Protein AF-A0ABD4DX46-F1 (afdb_monomer_lite)

Structure (mmCIF, N/CA/C/O backbone):
data_AF-A0ABD4DX46-F1
#
_entry.id   AF-A0ABD4DX46-F1
#
loop_
_atom_site.group_PDB
_atom_site.id
_atom_site.type_symbol
_atom_site.label_atom_id
_atom_site.label_alt_id
_atom_site.label_comp_id
_atom_site.label_asym_id
_atom_site.label_entity_id
_atom_site.label_seq_id
_atom_site.pdbx_PDB_ins_code
_atom_site.Cartn_x
_atom_site.Cartn_y
_atom_site.Cartn_z
_atom_site.occupancy
_atom_site.B_iso_or_equiv
_atom_site.auth_seq_id
_atom_site.auth_comp_id
_atom_site.auth_asym_id
_atom_site.auth_atom_id
_atom_site.pdbx_PDB_model_num
ATOM 1 N N . MET A 1 1 ? -27.866 21.304 -0.343 1.00 37.72 1 MET A N 1
ATOM 2 C CA . MET A 1 1 ? -26.755 20.346 -0.536 1.00 37.72 1 MET A CA 1
ATOM 3 C C . MET A 1 1 ? -27.371 18.956 -0.553 1.00 37.72 1 MET A C 1
ATOM 5 O O . MET A 1 1 ? -27.827 18.520 0.493 1.00 37.72 1 MET A O 1
ATOM 9 N N . SER A 1 2 ? -27.529 18.339 -1.729 1.00 47.81 2 SER A N 1
ATOM 10 C CA . SER A 1 2 ? -28.187 17.028 -1.842 1.00 47.81 2 SER A CA 1
ATOM 11 C C . SER A 1 2 ? -27.198 15.935 -1.448 1.00 47.81 2 SER A C 1
ATOM 13 O O . SER A 1 2 ? -26.093 15.897 -1.986 1.00 47.81 2 SER A O 1
ATOM 15 N N . VAL A 1 3 ? -27.561 15.084 -0.488 1.00 53.75 3 VAL A N 1
ATOM 16 C CA . VAL A 1 3 ? -26.813 13.854 -0.216 1.00 53.75 3 VAL A CA 1
ATOM 17 C C . VAL A 1 3 ? -27.139 12.923 -1.376 1.00 53.75 3 VAL A C 1
ATOM 19 O O . VAL A 1 3 ? -28.288 12.510 -1.503 1.00 53.75 3 VAL A O 1
ATOM 22 N N . ALA A 1 4 ? -26.168 12.663 -2.254 1.00 61.12 4 ALA A N 1
ATOM 23 C CA . ALA A 1 4 ? -26.339 11.676 -3.313 1.00 61.12 4 ALA A CA 1
ATOM 24 C C . ALA A 1 4 ? -26.803 10.354 -2.689 1.00 61.12 4 ALA A C 1
ATOM 26 O O . ALA A 1 4 ? -26.322 9.958 -1.618 1.00 61.12 4 ALA A O 1
ATOM 27 N N . SER A 1 5 ? -27.759 9.690 -3.331 1.00 76.19 5 SER A N 1
ATOM 28 C CA . SER A 1 5 ? -28.214 8.379 -2.879 1.00 76.19 5 SER A CA 1
ATOM 29 C C . SER A 1 5 ? -27.019 7.424 -2.855 1.00 76.19 5 SER A C 1
ATOM 31 O O . SER A 1 5 ? -26.099 7.544 -3.663 1.00 76.19 5 SER A O 1
ATOM 33 N N . SER A 1 6 ? -27.009 6.459 -1.931 1.00 80.12 6 SER A N 1
ATOM 34 C CA . SER A 1 6 ? -25.886 5.507 -1.825 1.00 80.12 6 SER A CA 1
AT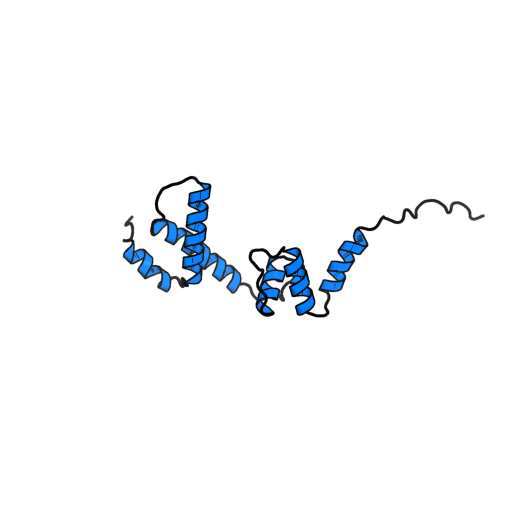OM 35 C C . SER A 1 6 ? -25.587 4.811 -3.161 1.00 80.12 6 SER A C 1
ATOM 37 O O . SER A 1 6 ? -24.425 4.564 -3.471 1.00 80.12 6 SER A O 1
ATOM 39 N N . ASP A 1 7 ? -26.624 4.580 -3.967 1.00 80.19 7 ASP A N 1
ATOM 40 C CA . ASP A 1 7 ? -26.534 4.013 -5.312 1.00 80.19 7 ASP A CA 1
ATOM 41 C C . ASP A 1 7 ? -25.797 4.935 -6.303 1.00 80.19 7 ASP A C 1
ATOM 43 O O . ASP A 1 7 ? -24.870 4.504 -6.984 1.00 80.19 7 ASP A O 1
ATOM 47 N N . GLU A 1 8 ? -26.105 6.238 -6.294 1.00 83.75 8 GLU A N 1
ATOM 48 C CA . GLU A 1 8 ? -25.430 7.249 -7.122 1.00 83.75 8 GLU A CA 1
ATOM 49 C C . GLU A 1 8 ? -23.943 7.373 -6.761 1.00 83.75 8 GLU A C 1
ATOM 51 O O . GLU A 1 8 ? -23.090 7.505 -7.641 1.00 83.75 8 GLU A O 1
ATOM 56 N N . CYS A 1 9 ? -23.611 7.274 -5.468 1.00 84.06 9 CYS A N 1
ATOM 57 C CA . CYS A 1 9 ? -22.222 7.237 -5.017 1.00 84.06 9 CYS A CA 1
ATOM 58 C C . CYS A 1 9 ? -21.480 6.032 -5.600 1.00 84.06 9 CYS A C 1
ATOM 60 O O . CYS A 1 9 ? -20.426 6.214 -6.208 1.00 84.06 9 CYS A O 1
ATOM 62 N N . VAL A 1 10 ? -22.028 4.821 -5.468 1.00 86.06 10 VAL A N 1
ATOM 63 C CA . VAL A 1 10 ? -21.383 3.601 -5.984 1.00 86.06 10 VAL A CA 1
ATOM 64 C C . VAL A 1 10 ? -21.263 3.641 -7.510 1.00 86.06 10 VAL A C 1
ATOM 66 O O . VAL A 1 10 ? -20.204 3.314 -8.046 1.00 86.06 10 VAL A O 1
ATOM 69 N N . ALA A 1 11 ? -22.296 4.117 -8.212 1.00 88.38 11 ALA A N 1
ATOM 70 C CA . ALA A 1 11 ? -22.283 4.284 -9.664 1.00 88.38 11 ALA A CA 1
ATOM 71 C C . ALA A 1 11 ? -21.200 5.271 -10.142 1.00 88.38 11 ALA A C 1
ATOM 73 O O . ALA A 1 11 ? -20.663 5.124 -11.240 1.00 88.38 11 ALA A O 1
ATOM 74 N N . SER A 1 12 ? -20.832 6.253 -9.312 1.00 88.44 12 SER A N 1
ATOM 75 C CA . SER A 1 12 ? -19.785 7.228 -9.637 1.00 88.44 12 SER A CA 1
ATOM 76 C C . SER A 1 12 ? -18.356 6.686 -9.504 1.00 88.44 12 SER A C 1
ATOM 78 O O . SER A 1 12 ? -17.431 7.252 -10.087 1.00 88.44 12 SER A O 1
ATOM 80 N N . TRP A 1 13 ? -18.132 5.596 -8.763 1.00 90.12 13 TRP A N 1
ATOM 81 C CA . TRP A 1 13 ? -16.780 5.113 -8.460 1.00 90.12 13 TRP A CA 1
ATOM 82 C C . TRP A 1 13 ? -15.978 4.692 -9.700 1.00 90.12 13 TRP A C 1
ATOM 84 O O . TRP A 1 13 ? -14.841 5.152 -9.839 1.00 90.12 13 TRP A O 1
ATOM 94 N N . PRO A 1 14 ? -16.527 3.908 -10.650 1.00 87.44 14 PRO A N 1
ATOM 95 C CA . PRO A 1 14 ? -15.801 3.563 -11.871 1.00 87.44 14 PRO A CA 1
ATOM 96 C C . PRO A 1 14 ? -15.472 4.790 -12.731 1.00 87.44 14 PRO A C 1
ATOM 98 O O . PRO A 1 14 ? -14.383 4.867 -13.292 1.00 87.44 14 PRO A O 1
ATOM 101 N N . LEU A 1 15 ? -16.370 5.786 -12.780 1.00 87.69 15 LEU A N 1
ATOM 102 C CA . LEU A 1 15 ? -16.156 7.042 -13.517 1.00 87.69 15 LEU A CA 1
ATOM 103 C C . LEU A 1 15 ? -14.977 7.849 -12.956 1.00 87.69 15 LEU A C 1
ATOM 105 O O . LEU A 1 15 ? -14.328 8.597 -13.681 1.00 87.69 15 LEU A O 1
ATOM 109 N N . ARG A 1 16 ? -14.674 7.668 -11.666 1.00 85.25 16 ARG A N 1
ATOM 110 C CA . ARG A 1 16 ? -13.533 8.274 -10.965 1.00 85.25 16 ARG A CA 1
ATOM 111 C C . ARG A 1 16 ? -12.253 7.437 -11.077 1.00 85.25 16 ARG A C 1
ATOM 113 O O . ARG A 1 16 ? -11.255 7.767 -10.445 1.00 85.25 16 ARG A O 1
ATOM 120 N N . GLY A 1 17 ? -12.278 6.350 -11.850 1.00 84.94 17 GLY A N 1
ATOM 121 C CA . GLY A 1 17 ? -11.146 5.444 -12.022 1.00 84.94 17 GLY A CA 1
ATOM 122 C C . GLY A 1 17 ? -10.904 4.517 -10.831 1.00 84.94 17 GLY A C 1
ATOM 123 O O . GLY A 1 17 ? -9.795 3.995 -10.698 1.00 84.94 17 GLY A O 1
ATOM 124 N N . ALA A 1 18 ? -11.904 4.313 -9.962 1.00 88.00 18 ALA A N 1
ATOM 125 C CA . ALA A 1 18 ? -11.805 3.359 -8.863 1.00 88.00 18 ALA A CA 1
ATOM 126 C C . ALA A 1 18 ? -11.607 1.940 -9.402 1.00 88.00 18 ALA A C 1
ATOM 128 O O . ALA A 1 18 ? -12.370 1.459 -10.241 1.00 88.00 18 ALA A O 1
ATOM 129 N N . THR A 1 19 ? -10.599 1.253 -8.883 1.00 88.06 19 THR A N 1
ATOM 130 C CA . THR A 1 19 ? -10.380 -0.169 -9.140 1.00 88.06 19 THR A CA 1
ATOM 131 C C . THR A 1 19 ? -10.909 -1.004 -7.982 1.00 88.06 19 THR A C 1
ATOM 133 O O . THR A 1 19 ? -11.138 -0.515 -6.873 1.00 88.06 19 THR A O 1
ATOM 136 N N . ARG A 1 20 ? -11.063 -2.309 -8.219 1.00 85.38 20 ARG A N 1
ATOM 137 C CA . ARG A 1 20 ? -11.424 -3.265 -7.167 1.00 85.38 20 ARG A CA 1
ATOM 138 C C . ARG A 1 20 ? -10.447 -3.219 -5.985 1.00 85.38 20 ARG A C 1
ATOM 140 O O . ARG A 1 20 ? -10.879 -3.341 -4.842 1.00 85.38 20 ARG A O 1
ATOM 147 N N . GLU A 1 21 ? -9.155 -3.042 -6.251 1.00 77.75 21 GLU A N 1
ATOM 148 C CA . GLU A 1 21 ? -8.123 -2.966 -5.211 1.00 77.75 21 GLU A CA 1
ATOM 149 C C . GLU A 1 21 ? -8.254 -1.704 -4.353 1.00 77.75 21 GLU A C 1
ATOM 151 O O . GLU A 1 21 ? -8.122 -1.785 -3.130 1.00 77.75 21 GLU A O 1
ATOM 156 N N . ASP A 1 22 ? -8.609 -0.562 -4.951 1.00 82.06 22 ASP A N 1
ATOM 157 C CA . ASP A 1 22 ? -8.865 0.669 -4.192 1.00 82.06 22 ASP A CA 1
ATOM 158 C C . ASP A 1 22 ? -10.059 0.500 -3.248 1.00 82.06 22 ASP A C 1
ATOM 160 O O . ASP A 1 22 ? -10.011 0.935 -2.098 1.00 82.06 22 ASP A O 1
ATOM 164 N N . VAL A 1 23 ? -11.121 -0.174 -3.705 1.00 88.62 23 VAL A N 1
ATOM 165 C CA . VAL A 1 23 ? -12.314 -0.435 -2.884 1.00 88.62 23 VAL A CA 1
ATOM 166 C C . VAL A 1 23 ? -11.980 -1.359 -1.712 1.00 88.62 23 VAL A C 1
ATOM 168 O O . VAL A 1 23 ? -12.384 -1.085 -0.582 1.00 88.62 23 VAL A O 1
ATOM 171 N N . LEU A 1 24 ? -11.206 -2.426 -1.939 1.00 84.31 24 LEU A N 1
ATOM 172 C CA . LEU A 1 24 ? -10.759 -3.319 -0.862 1.00 84.31 24 LEU A CA 1
ATOM 173 C C . LEU A 1 24 ? -9.875 -2.590 0.154 1.00 84.31 24 LEU A C 1
ATOM 175 O O . LEU A 1 24 ? -10.077 -2.733 1.363 1.00 84.31 24 LEU A O 1
ATOM 179 N N . THR A 1 25 ? -8.949 -1.765 -0.334 1.00 79.19 25 THR A N 1
ATOM 180 C CA . THR A 1 25 ? -8.085 -0.922 0.499 1.00 79.19 25 THR A CA 1
ATOM 181 C C . THR A 1 25 ? -8.925 0.035 1.341 1.00 79.19 25 THR A C 1
ATOM 183 O O . THR A 1 25 ? -8.757 0.102 2.559 1.00 79.19 25 THR A O 1
ATOM 186 N N . ALA A 1 26 ? -9.907 0.700 0.730 1.00 86.38 26 ALA A N 1
ATOM 187 C CA . ALA A 1 26 ? -10.794 1.623 1.423 1.00 86.38 26 ALA A CA 1
ATOM 188 C C . ALA A 1 26 ? -11.631 0.934 2.514 1.00 86.38 26 ALA A C 1
ATOM 190 O O . ALA A 1 26 ? -11.768 1.473 3.614 1.00 86.38 26 ALA A O 1
ATOM 191 N N . VAL A 1 27 ? -12.139 -0.278 2.263 1.00 85.31 27 VAL A N 1
ATOM 192 C CA . VAL A 1 27 ? -12.873 -1.068 3.267 1.00 85.31 27 VAL A CA 1
ATOM 193 C C . VAL A 1 27 ? -11.972 -1.461 4.439 1.00 85.31 27 VAL A C 1
ATOM 195 O O . VAL A 1 27 ? -12.383 -1.331 5.596 1.00 85.31 27 VAL A O 1
ATOM 198 N N . ALA A 1 28 ? -10.743 -1.908 4.172 1.00 84.12 28 ALA A N 1
ATOM 199 C CA . ALA A 1 28 ? -9.783 -2.255 5.219 1.00 84.12 28 ALA A CA 1
ATOM 200 C C . ALA A 1 28 ? -9.432 -1.034 6.088 1.00 84.12 28 ALA A C 1
ATOM 202 O O . ALA A 1 28 ? -9.511 -1.099 7.318 1.00 84.12 28 ALA A O 1
ATOM 203 N N . THR A 1 29 ? -9.141 0.110 5.462 1.00 81.00 29 THR A N 1
ATOM 204 C CA . THR A 1 29 ? -8.874 1.373 6.163 1.00 81.00 29 THR A CA 1
ATOM 205 C C . THR A 1 29 ? -10.084 1.848 6.970 1.00 81.00 29 THR A C 1
ATOM 207 O O . THR A 1 29 ? -9.928 2.285 8.110 1.00 81.00 29 THR A O 1
ATOM 210 N N . ALA A 1 30 ? -11.301 1.732 6.432 1.00 86.69 30 ALA A N 1
ATOM 211 C CA . ALA A 1 30 ? -12.525 2.100 7.139 1.00 86.69 30 ALA A CA 1
ATOM 212 C C . ALA A 1 30 ? -12.722 1.269 8.418 1.00 86.69 30 ALA A C 1
ATOM 214 O O . ALA A 1 30 ? -13.034 1.826 9.473 1.00 86.69 30 ALA A O 1
ATOM 215 N N . ARG A 1 31 ? -12.484 -0.047 8.344 1.00 85.69 31 ARG A N 1
ATOM 216 C CA . ARG A 1 31 ? -12.536 -0.950 9.506 1.00 85.69 31 ARG A CA 1
ATOM 217 C C . ARG A 1 31 ? -11.494 -0.581 10.554 1.00 85.69 31 ARG A C 1
ATOM 219 O O . ARG A 1 31 ? -11.827 -0.484 11.731 1.00 85.69 31 ARG A O 1
ATOM 226 N N . GLN A 1 32 ? -10.260 -0.317 10.128 1.00 82.50 32 GLN A N 1
ATOM 227 C CA . GLN A 1 32 ? -9.182 0.073 11.034 1.00 82.50 32 GLN A CA 1
ATOM 228 C C . GLN A 1 32 ? -9.481 1.397 11.751 1.00 82.50 32 GLN A C 1
ATOM 230 O O . GLN A 1 32 ? -9.278 1.493 12.959 1.00 82.50 32 GLN A O 1
ATOM 235 N N . ARG A 1 33 ? -10.007 2.404 11.037 1.00 85.50 33 ARG A N 1
ATOM 236 C CA . ARG A 1 33 ? -10.395 3.693 11.636 1.00 85.50 33 ARG A CA 1
ATOM 237 C C . ARG A 1 33 ? -11.500 3.521 12.681 1.00 85.50 33 ARG A C 1
ATOM 239 O O . ARG A 1 33 ? -11.368 4.038 13.781 1.00 85.50 33 ARG A O 1
ATOM 246 N N . ARG A 1 34 ? -12.538 2.728 12.388 1.00 83.56 34 ARG A N 1
ATOM 247 C CA . ARG A 1 34 ? -13.612 2.432 13.356 1.00 83.56 34 ARG A CA 1
ATOM 248 C C . ARG A 1 34 ? -13.101 1.694 14.592 1.00 83.56 34 ARG A C 1
ATOM 250 O O . ARG A 1 34 ? -13.484 2.057 15.698 1.00 83.56 34 ARG A O 1
ATOM 257 N N . ALA A 1 35 ? -12.217 0.713 14.408 1.00 81.44 35 ALA A N 1
ATOM 258 C CA . ALA A 1 35 ? -11.592 -0.004 15.516 1.00 81.44 35 ALA A CA 1
ATOM 259 C C . ALA A 1 35 ? -10.746 0.931 16.394 1.00 81.44 35 ALA A C 1
ATOM 261 O O . ALA A 1 35 ? -10.845 0.875 17.616 1.00 81.44 35 ALA A O 1
ATOM 262 N N . LYS A 1 36 ? -9.966 1.830 15.777 1.00 79.88 36 LYS A N 1
ATOM 263 C CA . LYS A 1 36 ? -9.159 2.832 16.485 1.00 79.88 36 LYS A CA 1
ATOM 264 C C . LYS A 1 36 ? -10.018 3.824 17.273 1.00 79.88 36 LYS A C 1
ATOM 266 O O . LYS A 1 36 ? -9.675 4.151 18.402 1.00 79.88 36 LYS A O 1
ATOM 271 N N . ASP A 1 37 ? -11.129 4.266 16.693 1.00 82.25 37 ASP A N 1
ATOM 272 C CA . ASP A 1 37 ? -12.046 5.220 17.324 1.00 82.25 37 ASP A CA 1
ATOM 273 C C . ASP A 1 37 ? -13.008 4.549 18.327 1.00 82.25 37 ASP A C 1
ATOM 275 O O . ASP A 1 37 ? -13.856 5.223 18.909 1.00 82.25 37 ASP A O 1
ATOM 279 N N . GLY A 1 38 ? -12.937 3.221 18.504 1.00 78.12 38 GLY A N 1
ATOM 280 C CA . GLY A 1 38 ? -13.882 2.458 19.329 1.00 78.12 38 GLY A CA 1
ATOM 281 C C . GLY A 1 38 ? -15.336 2.564 18.847 1.00 78.12 38 GLY A C 1
ATOM 282 O O . GLY A 1 38 ? -16.274 2.366 19.616 1.00 78.12 38 GLY A O 1
ATOM 283 N N . SER A 1 39 ? -15.542 2.924 17.579 1.00 80.06 39 SER A N 1
ATOM 284 C CA . SER A 1 39 ? -16.850 3.277 17.040 1.00 80.06 39 SER A CA 1
ATOM 285 C C . SER A 1 39 ? -17.570 2.045 16.492 1.00 80.06 39 SER A C 1
ATOM 287 O O . SER A 1 39 ? -17.116 1.420 15.536 1.00 80.06 39 SER A O 1
ATOM 289 N N . THR A 1 40 ? -18.735 1.731 17.058 1.00 77.88 40 THR A N 1
ATOM 290 C CA . THR A 1 40 ? -19.600 0.604 16.655 1.00 77.88 40 THR A CA 1
ATOM 291 C C . THR A 1 40 ? -20.529 0.924 15.486 1.00 77.88 40 THR A C 1
ATOM 293 O O . THR A 1 40 ? -21.309 0.077 15.052 1.00 77.88 40 THR A O 1
ATOM 296 N N . GLN A 1 41 ? -20.473 2.149 14.963 1.00 79.31 41 GLN A N 1
ATOM 297 C CA . GLN A 1 41 ? -21.306 2.532 13.833 1.00 79.31 41 GLN A CA 1
ATOM 298 C C . GLN A 1 41 ? -20.904 1.772 12.560 1.00 79.31 41 GLN A C 1
ATOM 300 O O . GLN A 1 41 ? -19.709 1.602 12.290 1.00 79.31 41 GLN A O 1
ATOM 305 N N . PRO A 1 42 ? -21.884 1.403 11.718 1.00 80.19 42 PRO A N 1
ATOM 306 C CA . PRO A 1 42 ? -21.608 0.740 10.457 1.00 80.19 42 PRO A CA 1
ATOM 307 C C . PRO A 1 42 ? -20.775 1.624 9.519 1.00 80.19 42 PRO A C 1
ATOM 309 O O . PRO A 1 42 ? -20.740 2.861 9.602 1.00 80.19 42 PRO A O 1
ATOM 312 N N . ILE A 1 43 ? -20.066 0.958 8.613 1.00 84.75 43 ILE A N 1
ATOM 313 C CA . ILE A 1 43 ? -19.324 1.602 7.534 1.00 84.75 43 ILE A CA 1
ATOM 314 C C . ILE A 1 43 ? -20.335 1.970 6.442 1.00 84.75 43 ILE A C 1
ATOM 316 O O . ILE A 1 43 ? -20.817 1.102 5.721 1.00 84.75 43 ILE A O 1
ATOM 320 N N . ASN A 1 44 ? -20.668 3.257 6.349 1.00 87.81 44 ASN A N 1
ATOM 321 C CA . ASN A 1 44 ? -21.622 3.779 5.369 1.00 87.81 44 ASN A CA 1
ATOM 322 C C . ASN A 1 44 ? -20.926 4.175 4.057 1.00 87.81 44 ASN A C 1
ATOM 324 O O . ASN A 1 44 ? -19.748 4.541 4.062 1.00 87.81 44 ASN A O 1
ATOM 328 N N . VAL A 1 45 ? -21.674 4.188 2.949 1.00 87.62 45 VAL A N 1
ATOM 329 C CA . VAL A 1 45 ? -21.148 4.489 1.603 1.00 87.62 45 VAL A CA 1
ATOM 330 C C . VAL A 1 45 ? -20.478 5.863 1.531 1.00 87.62 45 VAL A C 1
ATOM 332 O O . VAL A 1 45 ? -19.390 5.963 0.984 1.00 87.62 45 VAL A O 1
ATOM 335 N N . GLY A 1 46 ? -21.038 6.901 2.161 1.00 86.19 46 GLY A N 1
ATOM 336 C CA . GLY A 1 46 ? -20.408 8.231 2.179 1.00 86.19 46 GLY A CA 1
ATOM 337 C C . GLY A 1 46 ? -19.071 8.281 2.934 1.00 86.19 46 GLY A C 1
ATOM 338 O O . GLY A 1 46 ? -18.178 9.047 2.580 1.00 86.19 46 GLY A O 1
ATOM 339 N N . PHE A 1 47 ? -18.894 7.433 3.953 1.00 86.44 47 PHE A N 1
ATOM 340 C CA . PHE A 1 47 ? -17.609 7.303 4.647 1.00 86.44 47 PHE A CA 1
ATOM 341 C C . PHE A 1 47 ? -16.592 6.541 3.790 1.00 86.44 47 PHE A C 1
ATOM 343 O O . PHE A 1 47 ? -15.433 6.947 3.709 1.00 86.44 47 PHE A O 1
ATOM 350 N N . LEU A 1 48 ? -17.036 5.478 3.112 1.00 90.06 48 LEU A N 1
ATOM 351 C CA . LEU A 1 48 ? -16.212 4.748 2.148 1.00 90.06 48 LEU A CA 1
ATOM 352 C C . LEU A 1 48 ? -15.805 5.616 0.960 1.00 90.06 48 LEU A C 1
ATOM 354 O O . LEU A 1 48 ? -14.649 5.553 0.573 1.00 90.06 48 LEU A O 1
ATOM 358 N N . ASP A 1 49 ? -16.697 6.454 0.430 1.00 89.81 49 ASP A N 1
ATOM 359 C CA . ASP A 1 49 ? -16.413 7.337 -0.708 1.00 89.81 49 ASP A CA 1
ATOM 360 C C . ASP A 1 49 ? -15.239 8.282 -0.420 1.00 89.81 49 ASP A C 1
ATOM 362 O O . ASP A 1 49 ? -14.325 8.439 -1.235 1.00 89.81 49 ASP A O 1
ATOM 366 N N . ARG A 1 50 ? -15.202 8.845 0.795 1.00 88.12 50 ARG A N 1
ATOM 367 C CA . ARG A 1 50 ? -14.095 9.701 1.230 1.00 88.12 50 ARG A CA 1
ATOM 368 C C . ARG A 1 50 ? -12.771 8.939 1.270 1.00 88.12 50 ARG A C 1
ATOM 370 O O . ARG A 1 50 ? -11.768 9.434 0.773 1.00 88.12 50 ARG A O 1
ATOM 377 N N . ILE A 1 51 ? -12.770 7.732 1.831 1.00 90.25 51 ILE A N 1
ATOM 378 C CA . ILE A 1 51 ? -11.560 6.903 1.942 1.00 90.25 51 ILE A CA 1
ATOM 379 C C . ILE A 1 51 ? -11.124 6.381 0.565 1.00 90.25 51 ILE A C 1
ATOM 381 O O . ILE A 1 51 ? -9.933 6.308 0.279 1.00 90.25 51 ILE A O 1
ATOM 385 N N . LEU A 1 52 ? -12.077 6.054 -0.305 1.00 90.00 52 LEU A N 1
ATOM 386 C CA . LEU A 1 52 ? -11.819 5.614 -1.670 1.00 90.00 52 LEU A CA 1
ATOM 387 C C . LEU A 1 52 ? -11.168 6.725 -2.498 1.00 90.00 52 LEU A C 1
ATOM 389 O O . LEU A 1 52 ? -10.237 6.461 -3.250 1.00 90.00 52 LEU A O 1
ATOM 393 N N . SER A 1 53 ? -11.612 7.970 -2.317 1.00 88.88 53 SER A N 1
ATOM 394 C CA . SER A 1 53 ? -10.991 9.142 -2.944 1.00 88.88 53 SER A CA 1
ATOM 395 C C . SER A 1 53 ? -9.510 9.261 -2.571 1.00 88.88 53 SER A C 1
ATOM 397 O O . SER A 1 53 ? -8.671 9.452 -3.452 1.00 88.88 53 SER A O 1
ATOM 399 N N . ASP A 1 54 ? -9.188 9.080 -1.286 1.00 84.88 54 ASP A N 1
ATOM 400 C CA . ASP A 1 54 ? -7.807 9.080 -0.791 1.00 84.88 54 ASP A CA 1
ATOM 401 C C . ASP A 1 54 ? -6.997 7.911 -1.385 1.00 84.88 54 ASP A C 1
ATOM 403 O O . ASP A 1 54 ? -5.846 8.095 -1.778 1.00 84.88 54 ASP A O 1
ATOM 407 N N . ALA A 1 55 ? -7.595 6.719 -1.498 1.00 84.38 55 ALA A N 1
ATOM 408 C CA . ALA A 1 55 ? -6.944 5.537 -2.069 1.00 84.38 55 ALA A CA 1
ATOM 409 C C . ALA A 1 55 ? -6.612 5.715 -3.562 1.00 84.38 55 ALA A C 1
ATOM 411 O O . ALA A 1 55 ? -5.482 5.456 -3.979 1.00 84.38 55 ALA A O 1
ATOM 412 N N . ILE A 1 56 ? -7.558 6.236 -4.353 1.00 82.88 56 ILE A N 1
ATOM 413 C CA . ILE A 1 56 ? -7.351 6.544 -5.777 1.00 82.88 56 ILE A CA 1
ATOM 414 C C . ILE A 1 56 ? -6.250 7.599 -5.940 1.00 82.88 56 ILE A C 1
ATOM 416 O O . ILE A 1 56 ? -5.357 7.437 -6.773 1.00 82.88 56 ILE A O 1
ATOM 420 N N . ALA A 1 57 ? -6.276 8.661 -5.128 1.00 82.62 57 ALA A N 1
ATOM 421 C CA . ALA A 1 57 ? -5.257 9.707 -5.159 1.00 82.62 57 ALA A CA 1
ATOM 422 C C . ALA A 1 57 ? -3.870 9.165 -4.785 1.00 82.62 57 ALA A C 1
ATOM 424 O O . ALA A 1 57 ? -2.892 9.470 -5.467 1.00 82.62 57 ALA A O 1
ATOM 425 N N . ALA A 1 58 ? -3.777 8.315 -3.759 1.00 74.69 58 ALA A N 1
ATOM 426 C CA . ALA A 1 58 ? -2.531 7.663 -3.371 1.00 74.69 58 ALA A CA 1
ATOM 427 C C . ALA A 1 58 ? -1.988 6.770 -4.494 1.00 74.69 58 ALA A C 1
ATOM 429 O O . ALA A 1 58 ? -0.804 6.845 -4.822 1.00 74.69 58 ALA A O 1
ATOM 430 N N . ARG A 1 59 ? -2.837 5.967 -5.144 1.00 82.50 59 ARG A N 1
ATOM 431 C CA . ARG A 1 59 ? -2.430 5.157 -6.300 1.00 82.50 59 ARG A CA 1
ATOM 432 C C . ARG A 1 59 ? -1.951 6.031 -7.458 1.00 82.50 59 ARG A C 1
ATOM 434 O O . ARG A 1 59 ? -0.887 5.772 -8.011 1.00 82.50 59 ARG A O 1
ATOM 441 N N . SER A 1 60 ? -2.684 7.092 -7.789 1.00 73.81 60 SER A N 1
ATOM 442 C CA . SER A 1 60 ? -2.296 8.022 -8.853 1.00 73.81 60 SER A CA 1
ATOM 443 C C . SER A 1 60 ? -0.996 8.766 -8.538 1.00 73.81 60 SER A C 1
ATOM 445 O O . SER A 1 60 ? -0.209 9.006 -9.448 1.00 73.81 60 SER A O 1
ATOM 447 N N . ALA A 1 61 ? -0.738 9.112 -7.275 1.00 67.31 61 ALA A N 1
ATOM 448 C CA . ALA A 1 61 ? 0.521 9.721 -6.851 1.00 67.31 61 ALA A CA 1
ATOM 449 C C . ALA A 1 61 ? 1.705 8.750 -6.992 1.00 67.31 61 ALA A C 1
ATOM 451 O O . ALA A 1 61 ? 2.796 9.164 -7.376 1.00 67.31 61 ALA A O 1
ATOM 452 N N . ASN A 1 62 ? 1.479 7.457 -6.746 1.00 59.94 62 ASN A N 1
ATOM 453 C CA . ASN A 1 62 ? 2.472 6.412 -6.996 1.00 59.94 62 ASN A CA 1
ATOM 454 C C . ASN A 1 62 ? 2.667 6.129 -8.501 1.00 59.94 62 ASN A C 1
ATOM 456 O O . ASN A 1 62 ? 3.766 5.772 -8.909 1.00 59.94 62 ASN A O 1
ATOM 460 N N . ALA A 1 63 ? 1.636 6.327 -9.332 1.00 58.38 63 ALA A N 1
ATOM 461 C CA . ALA A 1 63 ? 1.683 6.096 -10.782 1.00 58.38 63 ALA A CA 1
ATOM 462 C C . ALA A 1 63 ? 2.211 7.293 -11.602 1.00 58.38 63 ALA A C 1
ATOM 464 O O . ALA A 1 63 ? 2.764 7.104 -12.680 1.00 58.38 63 ALA A O 1
ATOM 465 N N . GLY A 1 64 ? 2.019 8.524 -11.114 1.00 43.47 64 GLY A N 1
ATOM 466 C CA . GLY A 1 64 ? 2.375 9.777 -11.795 1.00 43.47 64 GLY A CA 1
ATOM 467 C C . GLY A 1 64 ? 3.768 10.314 -11.468 1.00 43.47 64 GLY A C 1
ATOM 468 O O . GLY A 1 64 ? 4.163 11.361 -11.981 1.00 43.47 64 GLY A O 1
ATOM 469 N N . GLY A 1 65 ? 4.532 9.616 -10.628 1.00 38.59 65 GLY A N 1
ATOM 470 C CA . GLY A 1 65 ? 5.962 9.849 -10.566 1.00 38.59 65 GLY A CA 1
ATOM 471 C C . GLY A 1 65 ? 6.563 9.433 -11.901 1.00 38.59 65 GLY A C 1
ATOM 472 O O . GLY A 1 65 ? 6.488 8.262 -12.267 1.00 38.59 65 GLY A O 1
ATOM 473 N N . THR A 1 66 ? 7.214 10.362 -12.609 1.00 40.38 66 THR A N 1
ATOM 474 C CA . THR A 1 66 ? 8.333 10.004 -13.494 1.00 40.38 66 THR A CA 1
ATOM 475 C C . THR A 1 66 ? 9.086 8.869 -12.810 1.00 40.38 66 THR A C 1
ATOM 477 O O . THR A 1 66 ? 9.319 9.010 -11.601 1.00 40.38 66 THR A O 1
ATOM 480 N N . PRO A 1 67 ? 9.443 7.761 -13.489 1.00 41.28 67 PRO A N 1
ATOM 481 C CA . PRO A 1 67 ? 10.290 6.769 -12.866 1.00 41.28 67 PRO A CA 1
ATOM 482 C C . PRO A 1 67 ? 11.567 7.518 -12.506 1.00 41.28 67 PRO A C 1
ATOM 484 O O . PRO A 1 67 ? 12.440 7.747 -13.341 1.00 41.28 67 PRO A O 1
ATOM 487 N N . ARG A 1 68 ? 11.667 7.969 -11.250 1.00 43.22 68 ARG A N 1
ATOM 488 C CA . ARG A 1 68 ? 12.947 8.156 -10.607 1.00 43.22 68 ARG A CA 1
ATOM 489 C C . ARG A 1 68 ? 13.594 6.826 -10.905 1.00 43.22 68 ARG A C 1
ATOM 491 O O . ARG A 1 68 ? 13.055 5.812 -10.466 1.00 43.22 68 ARG A O 1
ATOM 498 N N . VAL A 1 69 ? 14.651 6.824 -11.719 1.00 45.22 69 VAL A N 1
ATOM 499 C CA . VAL A 1 69 ? 15.662 5.765 -11.695 1.00 45.22 69 VAL A CA 1
ATOM 500 C C . VAL A 1 69 ? 15.726 5.361 -10.239 1.00 45.22 69 VAL A C 1
ATOM 502 O O . VAL A 1 69 ? 16.071 6.238 -9.448 1.00 45.22 69 VAL A O 1
ATOM 505 N N . ALA A 1 70 ? 15.165 4.189 -9.903 1.00 49.06 70 ALA A N 1
ATOM 506 C CA . ALA A 1 70 ? 14.660 3.904 -8.564 1.00 49.06 70 ALA A CA 1
ATOM 507 C C . ALA A 1 70 ? 15.753 4.298 -7.587 1.00 49.06 70 ALA A C 1
ATOM 509 O O . ALA A 1 70 ? 16.783 3.626 -7.566 1.00 49.06 70 ALA A O 1
ATOM 510 N N . GLY A 1 71 ? 15.590 5.462 -6.939 1.00 57.88 71 GLY A N 1
ATOM 511 C CA . GLY A 1 71 ? 16.697 6.112 -6.248 1.00 57.88 71 GLY A CA 1
ATOM 512 C C . GLY A 1 71 ? 17.213 5.090 -5.269 1.00 57.88 71 GLY A C 1
ATOM 513 O O . GLY A 1 71 ? 16.422 4.675 -4.433 1.00 57.88 71 GLY A O 1
ATOM 514 N N . ASP A 1 72 ? 18.435 4.604 -5.496 1.00 76.75 72 ASP A N 1
ATOM 515 C CA . ASP A 1 72 ? 19.042 3.450 -4.840 1.00 76.75 72 ASP A CA 1
ATOM 516 C C . ASP A 1 72 ? 18.012 2.559 -4.126 1.00 76.75 72 ASP A C 1
ATOM 518 O O . ASP A 1 72 ? 17.868 2.659 -2.912 1.00 76.75 72 ASP A O 1
ATOM 522 N N . TRP A 1 73 ? 17.210 1.772 -4.862 1.00 83.81 73 TRP A N 1
ATOM 523 C CA . TRP A 1 73 ? 16.023 1.056 -4.337 1.00 83.81 73 TRP A CA 1
ATOM 524 C C . TRP A 1 73 ? 16.254 0.329 -2.996 1.00 83.81 73 TRP A C 1
ATOM 526 O O . TRP A 1 73 ? 15.338 0.184 -2.189 1.00 83.81 73 TRP A O 1
ATOM 536 N N . TRP A 1 74 ? 17.497 -0.075 -2.733 1.00 83.88 74 TRP A N 1
ATOM 537 C CA . TRP A 1 74 ? 17.975 -0.703 -1.506 1.00 83.88 74 TRP A CA 1
ATOM 538 C C . TRP A 1 74 ? 18.032 0.211 -0.266 1.00 83.88 74 TRP A C 1
ATOM 540 O O . TRP A 1 74 ? 18.181 -0.294 0.849 1.00 83.88 74 TRP A O 1
ATOM 550 N N . ARG A 1 75 ? 17.914 1.535 -0.426 1.00 80.75 75 ARG A N 1
ATOM 551 C CA . ARG A 1 75 ? 17.979 2.556 0.638 1.00 80.75 75 ARG A CA 1
ATOM 552 C C . ARG A 1 75 ? 16.658 2.792 1.358 1.00 80.75 75 ARG A C 1
ATOM 554 O O . ARG A 1 75 ? 16.646 3.445 2.398 1.00 80.75 75 ARG A O 1
ATOM 561 N N . SER A 1 76 ? 15.544 2.289 0.834 1.00 83.19 76 SER A N 1
ATOM 562 C CA . SER A 1 76 ? 14.232 2.454 1.462 1.00 83.19 76 SER A CA 1
ATOM 563 C C . SER A 1 76 ? 13.475 1.136 1.520 1.00 83.19 76 SER A C 1
ATOM 565 O O . SER A 1 76 ? 13.568 0.312 0.616 1.00 83.19 76 SER A O 1
ATOM 567 N N . TRP A 1 77 ? 12.682 0.946 2.576 1.00 84.31 77 TRP A N 1
ATOM 568 C CA . TRP A 1 77 ? 11.843 -0.244 2.709 1.00 84.31 77 TRP A CA 1
ATOM 569 C C . TRP A 1 77 ? 10.838 -0.375 1.557 1.00 84.31 77 TRP A C 1
ATOM 571 O O . TRP A 1 77 ? 10.699 -1.451 0.987 1.00 84.31 77 TRP A O 1
ATOM 581 N N . ALA A 1 78 ? 10.207 0.733 1.153 1.00 82.94 78 ALA A N 1
ATOM 582 C CA . ALA A 1 78 ? 9.294 0.755 0.012 1.00 82.94 78 ALA A CA 1
ATOM 583 C C . ALA A 1 78 ? 9.987 0.323 -1.293 1.00 82.94 78 ALA A C 1
ATOM 585 O O . ALA A 1 78 ? 9.434 -0.477 -2.041 1.00 82.94 78 ALA A O 1
ATOM 586 N N . GLY A 1 79 ? 11.222 0.779 -1.532 1.00 87.19 79 GLY A N 1
ATOM 587 C CA . GLY A 1 79 ? 12.018 0.353 -2.685 1.00 87.19 79 GLY A CA 1
ATOM 588 C C . GLY A 1 79 ? 12.406 -1.129 -2.645 1.00 87.19 79 GLY A C 1
ATOM 589 O O . GLY A 1 79 ? 12.400 -1.784 -3.683 1.00 87.19 79 GLY A O 1
ATOM 590 N N . ILE A 1 80 ? 12.676 -1.683 -1.458 1.00 86.88 80 ILE A N 1
ATOM 591 C CA . ILE A 1 80 ? 12.955 -3.116 -1.268 1.00 86.88 80 ILE A CA 1
ATOM 592 C C . ILE A 1 80 ? 11.708 -3.960 -1.554 1.00 86.88 80 ILE A C 1
ATOM 594 O O . ILE A 1 80 ? 11.810 -4.972 -2.243 1.00 86.88 80 ILE A O 1
ATOM 598 N N . VAL A 1 81 ? 10.533 -3.544 -1.071 1.00 87.00 81 VAL A N 1
ATOM 599 C CA . VAL A 1 81 ? 9.257 -4.232 -1.340 1.00 87.00 81 VAL A CA 1
ATOM 600 C C . VAL A 1 81 ? 8.908 -4.188 -2.824 1.00 87.00 81 VAL A C 1
ATOM 602 O O . VAL A 1 81 ? 8.581 -5.223 -3.402 1.00 87.00 81 VAL A O 1
ATOM 605 N N . GLU A 1 82 ? 9.046 -3.027 -3.462 1.00 86.94 82 GLU A N 1
ATOM 606 C CA . GLU A 1 82 ? 8.801 -2.869 -4.896 1.00 86.94 82 GLU A CA 1
ATOM 607 C C . GLU A 1 82 ? 9.764 -3.728 -5.730 1.00 86.94 82 GLU A C 1
ATOM 609 O O . GLU A 1 82 ? 9.344 -4.459 -6.628 1.00 86.94 82 GLU A O 1
ATOM 614 N N . ARG A 1 83 ? 11.059 -3.732 -5.382 1.00 88.56 83 ARG A N 1
ATOM 615 C CA . ARG A 1 83 ? 12.046 -4.607 -6.026 1.00 88.56 83 ARG A CA 1
ATOM 616 C C . ARG A 1 83 ? 11.729 -6.086 -5.802 1.00 88.56 83 ARG A C 1
ATOM 618 O O . ARG A 1 83 ? 11.889 -6.877 -6.726 1.00 88.56 83 ARG A O 1
ATOM 625 N N . GLY A 1 84 ? 11.259 -6.457 -4.612 1.00 89.62 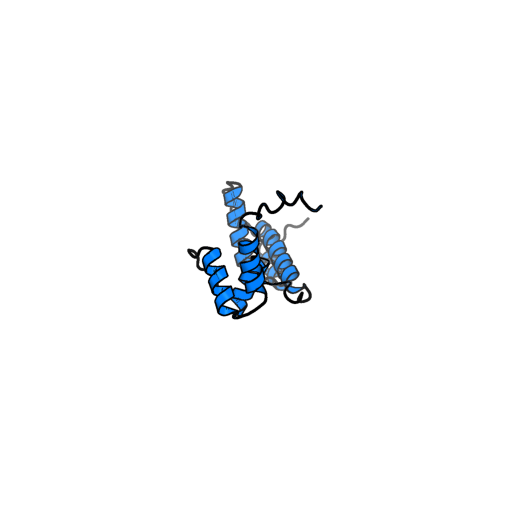84 GLY A N 1
ATOM 626 C CA . GLY A 1 84 ? 10.785 -7.806 -4.314 1.00 89.62 84 GLY A CA 1
ATOM 627 C C . GLY A 1 84 ? 9.645 -8.226 -5.236 1.00 89.62 84 GLY A C 1
ATOM 628 O O . GLY A 1 84 ? 9.753 -9.270 -5.877 1.00 89.62 84 GLY A O 1
ATOM 629 N N . ARG A 1 85 ? 8.619 -7.382 -5.408 1.00 87.06 85 ARG A N 1
ATOM 630 C CA . ARG A 1 85 ? 7.501 -7.650 -6.333 1.00 87.06 85 ARG A CA 1
ATOM 631 C C . ARG A 1 85 ? 7.981 -7.852 -7.770 1.00 87.06 85 ARG A C 1
ATOM 633 O O . ARG A 1 85 ? 7.553 -8.803 -8.417 1.00 87.06 85 ARG A O 1
ATOM 640 N N . GLN A 1 86 ? 8.912 -7.022 -8.248 1.00 85.56 86 GLN A N 1
ATOM 641 C CA . GLN A 1 86 ? 9.510 -7.164 -9.586 1.00 85.56 86 GLN A CA 1
ATOM 642 C C . GLN A 1 86 ? 10.260 -8.493 -9.776 1.00 85.56 86 GLN A C 1
ATOM 644 O O . GLN A 1 86 ? 10.336 -8.997 -10.893 1.00 85.56 86 GLN A O 1
ATOM 649 N N . LEU A 1 87 ? 10.800 -9.063 -8.695 1.00 86.31 87 LEU A N 1
ATOM 650 C CA . LEU A 1 87 ? 11.491 -10.357 -8.680 1.00 86.31 87 LEU A CA 1
ATOM 651 C C . LEU A 1 87 ? 10.551 -11.539 -8.369 1.00 86.31 87 LEU A C 1
ATOM 653 O O . LEU A 1 87 ? 11.012 -12.671 -8.248 1.00 86.31 87 LEU A O 1
ATOM 657 N N . GLY A 1 88 ? 9.240 -11.303 -8.237 1.00 89.00 88 GLY A N 1
ATOM 658 C CA . GLY A 1 88 ? 8.263 -12.344 -7.899 1.00 89.00 88 GLY A CA 1
ATOM 659 C C . GLY A 1 88 ? 8.281 -12.750 -6.422 1.00 89.00 88 GLY A C 1
ATOM 660 O O . GLY A 1 88 ? 7.963 -13.887 -6.074 1.00 89.00 88 GLY A O 1
ATOM 661 N N . HIS A 1 89 ? 8.685 -11.840 -5.538 1.00 86.81 89 HIS A N 1
ATOM 662 C CA . HIS A 1 89 ? 8.716 -12.045 -4.096 1.00 86.81 89 HIS A CA 1
ATOM 663 C C . HIS A 1 89 ? 7.745 -11.102 -3.387 1.00 86.81 89 HIS A C 1
ATOM 665 O O . HIS A 1 89 ? 7.811 -9.885 -3.533 1.00 86.81 89 HIS A O 1
ATOM 671 N N . GLU A 1 90 ? 6.892 -11.671 -2.542 1.00 88.25 90 GLU A N 1
ATOM 672 C CA . GLU A 1 90 ? 6.095 -10.932 -1.564 1.00 88.25 90 GLU A CA 1
ATOM 673 C C . GLU A 1 90 ? 6.519 -11.345 -0.153 1.00 88.25 90 GLU A C 1
ATOM 675 O O . GLU A 1 90 ? 7.003 -12.468 0.056 1.00 88.25 90 GLU A O 1
ATOM 680 N N . GLN A 1 91 ? 6.395 -10.415 0.797 1.00 83.00 91 GLN A N 1
ATOM 681 C CA . GLN A 1 91 ? 6.684 -10.693 2.198 1.00 83.00 91 GLN A CA 1
ATOM 682 C C . GLN A 1 91 ? 5.578 -11.581 2.769 1.00 83.00 91 GLN A C 1
ATOM 684 O O . GLN A 1 91 ? 4.396 -11.250 2.666 1.00 83.00 91 GLN A O 1
ATOM 689 N N . GLY A 1 92 ? 5.964 -12.704 3.372 1.00 82.31 92 GLY A N 1
ATOM 690 C CA . GLY A 1 92 ? 5.022 -13.590 4.054 1.00 82.31 92 GLY A CA 1
ATOM 691 C C . GLY A 1 92 ? 4.421 -12.948 5.317 1.00 82.31 92 GLY A C 1
ATOM 692 O O . GLY A 1 92 ? 5.064 -12.095 5.928 1.00 82.31 92 GLY A O 1
ATOM 693 N N . PRO A 1 93 ? 3.220 -13.370 5.758 1.00 77.31 93 PRO A N 1
ATOM 694 C CA . PRO A 1 93 ? 2.551 -12.810 6.941 1.00 77.31 93 PRO A CA 1
ATOM 695 C C . PRO A 1 93 ? 3.353 -12.987 8.242 1.00 77.31 93 PRO A C 1
ATOM 697 O O . PRO A 1 93 ? 3.261 -12.144 9.129 1.00 77.31 93 PRO A O 1
ATOM 700 N N . ASP A 1 94 ? 4.174 -14.036 8.317 1.00 87.38 94 ASP A N 1
ATOM 701 C CA . ASP A 1 94 ? 5.046 -14.353 9.455 1.00 87.38 94 ASP A CA 1
ATOM 702 C C . ASP A 1 94 ? 6.537 -14.105 9.146 1.00 87.38 94 ASP A C 1
ATOM 704 O O . ASP A 1 94 ? 7.419 -14.429 9.941 1.00 87.38 94 ASP A O 1
ATOM 708 N N . GLU A 1 95 ? 6.856 -13.550 7.970 1.00 81.94 95 GLU A N 1
ATOM 709 C CA . GLU A 1 95 ? 8.238 -13.303 7.562 1.00 81.94 95 GLU A CA 1
ATOM 710 C C . 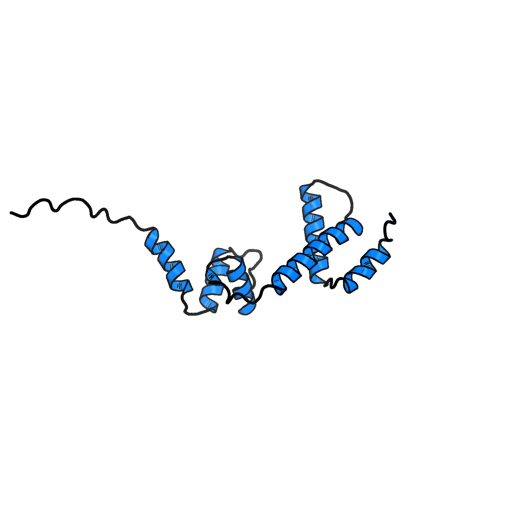GLU A 1 95 ? 8.745 -12.001 8.180 1.00 81.94 95 GLU A C 1
ATOM 712 O O . GLU A 1 95 ? 8.208 -10.912 7.954 1.00 81.94 95 GLU A O 1
ATOM 717 N N . HIS A 1 96 ? 9.842 -12.093 8.926 1.00 86.81 96 HIS A N 1
ATOM 718 C CA . HIS A 1 96 ? 10.508 -10.916 9.461 1.00 86.81 96 HIS A CA 1
ATOM 719 C C . HIS A 1 96 ? 11.021 -10.030 8.318 1.00 86.81 96 HIS A C 1
ATOM 721 O O . HIS A 1 96 ? 11.619 -10.507 7.355 1.00 86.81 96 HIS A O 1
ATOM 727 N N . ALA A 1 97 ? 10.860 -8.712 8.459 1.00 80.25 97 ALA A N 1
ATOM 728 C CA . ALA A 1 97 ? 11.268 -7.740 7.441 1.00 80.25 97 ALA A CA 1
ATOM 729 C C . ALA A 1 97 ? 12.748 -7.878 7.021 1.00 80.25 97 ALA A C 1
ATOM 731 O O . ALA A 1 97 ? 13.107 -7.642 5.867 1.00 80.25 97 ALA A O 1
ATOM 732 N N . PHE A 1 98 ? 13.609 -8.292 7.955 1.00 81.62 98 PHE A N 1
ATOM 733 C CA . PHE A 1 98 ? 15.023 -8.552 7.697 1.00 81.62 98 PHE A CA 1
ATOM 734 C C . PHE A 1 98 ? 15.252 -9.746 6.755 1.00 81.62 98 PHE A C 1
ATOM 736 O O . PHE A 1 98 ? 16.043 -9.637 5.819 1.00 81.62 98 PHE A O 1
ATOM 743 N N . GLU A 1 99 ? 14.515 -10.842 6.945 1.00 84.19 99 GLU A N 1
ATOM 744 C CA . GLU A 1 99 ? 14.592 -12.038 6.097 1.00 84.19 99 GLU A CA 1
ATOM 745 C C . GLU A 1 99 ? 14.125 -11.729 4.672 1.00 84.19 99 GLU A C 1
ATOM 747 O O . GLU A 1 99 ? 14.824 -12.033 3.701 1.00 84.19 99 GLU A O 1
ATOM 752 N N . PHE A 1 100 ? 13.006 -11.007 4.543 1.00 88.88 100 PHE A N 1
ATOM 753 C CA . PHE A 1 100 ? 12.507 -10.556 3.246 1.00 88.88 100 PHE A CA 1
ATOM 754 C C . PHE A 1 100 ? 13.537 -9.685 2.515 1.00 88.88 100 PHE A C 1
ATOM 756 O O . PHE A 1 100 ? 13.834 -9.911 1.342 1.00 88.88 100 PHE A O 1
ATOM 763 N N . LYS A 1 101 ? 14.158 -8.728 3.218 1.00 87.75 101 LYS A N 1
ATOM 764 C CA . LYS A 1 101 ? 15.222 -7.885 2.654 1.00 87.75 101 LYS A CA 1
ATOM 765 C C . LYS A 1 101 ? 16.394 -8.716 2.127 1.00 87.75 101 LYS A C 1
ATOM 767 O O . LYS A 1 101 ? 16.844 -8.477 1.007 1.00 87.75 101 LYS A O 1
ATOM 7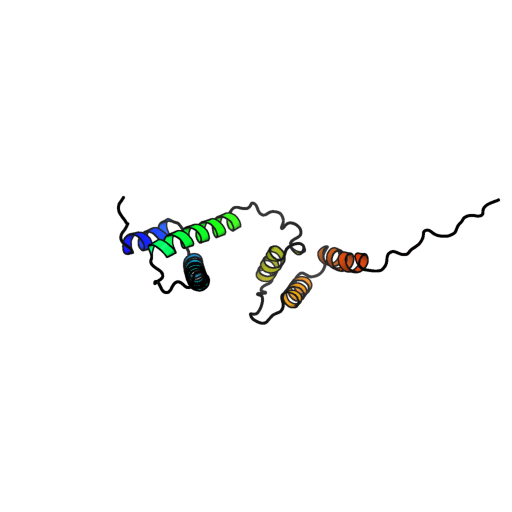72 N N . LEU A 1 102 ? 16.885 -9.680 2.909 1.00 89.12 102 LEU A N 1
ATOM 773 C CA . LEU A 1 102 ? 17.985 -10.555 2.493 1.00 89.12 102 LEU A CA 1
ATOM 774 C C . LEU A 1 102 ? 17.618 -11.385 1.261 1.00 89.12 102 LEU A C 1
ATOM 776 O O . LEU A 1 102 ? 18.438 -11.533 0.354 1.00 89.12 102 LEU A O 1
ATOM 780 N N . ARG A 1 103 ? 16.384 -11.892 1.199 1.00 89.25 103 ARG A N 1
ATOM 781 C CA . ARG A 1 103 ? 15.869 -12.650 0.056 1.00 89.25 103 ARG A CA 1
ATOM 782 C C . ARG A 1 103 ? 15.831 -11.803 -1.213 1.00 89.25 103 ARG A C 1
ATOM 784 O O . ARG A 1 103 ? 16.348 -12.238 -2.239 1.00 89.25 103 ARG A O 1
ATOM 791 N N . VAL A 1 104 ? 15.318 -10.575 -1.127 1.00 89.31 104 VAL A N 1
ATOM 792 C CA . VAL A 1 104 ? 15.316 -9.620 -2.247 1.00 89.31 104 VAL A CA 1
ATOM 793 C C . VAL A 1 104 ? 16.741 -9.283 -2.693 1.00 89.31 104 VAL A C 1
ATOM 795 O O . VAL A 1 104 ? 17.007 -9.250 -3.890 1.00 89.31 104 VAL A O 1
ATOM 798 N N . PHE A 1 105 ? 17.678 -9.080 -1.762 1.00 87.56 105 PHE A N 1
ATOM 799 C CA . PHE A 1 105 ? 19.074 -8.768 -2.096 1.00 87.56 105 PHE A CA 1
ATOM 800 C C . PHE A 1 105 ? 19.773 -9.939 -2.794 1.00 87.56 105 PHE A C 1
ATOM 802 O O . PHE A 1 105 ? 20.472 -9.724 -3.780 1.00 87.56 105 PHE A O 1
ATOM 809 N N . ARG A 1 106 ? 19.548 -11.176 -2.330 1.00 85.75 106 ARG A N 1
ATOM 810 C CA . ARG A 1 106 ? 20.065 -12.393 -2.978 1.00 85.75 106 ARG A CA 1
ATOM 811 C C . ARG A 1 106 ? 19.484 -12.581 -4.377 1.00 85.75 106 ARG A C 1
ATOM 813 O O . ARG A 1 106 ? 20.230 -12.875 -5.303 1.00 85.75 106 ARG A O 1
ATOM 820 N N . ALA A 1 107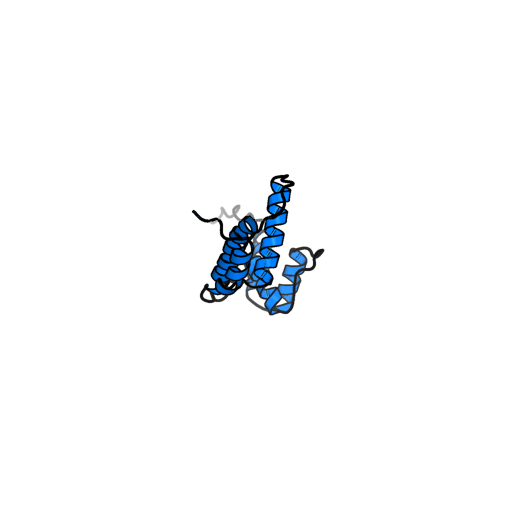 ? 18.177 -12.384 -4.535 1.00 87.19 107 ALA A N 1
ATOM 821 C CA . ALA A 1 107 ? 17.497 -12.512 -5.822 1.00 87.19 107 ALA A CA 1
ATOM 822 C C . ALA A 1 107 ? 17.893 -11.409 -6.819 1.00 87.19 107 ALA A C 1
ATOM 824 O O . ALA A 1 107 ? 17.924 -11.648 -8.022 1.00 87.19 107 ALA A O 1
ATOM 825 N N . ALA A 1 108 ? 18.222 -10.209 -6.329 1.00 84.94 108 ALA A N 1
ATOM 826 C CA . ALA A 1 108 ? 18.702 -9.106 -7.157 1.00 84.94 108 ALA A CA 1
ATOM 827 C C . ALA A 1 108 ? 20.136 -9.311 -7.685 1.00 84.94 108 ALA A C 1
ATOM 829 O O . ALA A 1 108 ? 20.510 -8.628 -8.639 1.00 84.94 108 ALA A O 1
ATOM 830 N N . GLY A 1 109 ? 20.913 -10.231 -7.099 1.00 80.25 109 GLY A N 1
ATOM 831 C CA . GLY A 1 109 ? 22.287 -10.542 -7.503 1.00 80.25 109 GLY A CA 1
ATOM 832 C C . GLY A 1 109 ? 23.331 -9.561 -6.960 1.00 80.25 109 GLY A C 1
ATOM 833 O O . GLY A 1 109 ? 23.187 -9.021 -5.858 1.00 80.25 109 GLY A O 1
ATOM 834 N N . ASP A 1 110 ? 24.398 -9.346 -7.730 1.00 75.56 110 ASP A N 1
ATOM 835 C CA . ASP A 1 110 ? 25.481 -8.424 -7.382 1.00 75.56 110 ASP A CA 1
ATOM 836 C C . ASP A 1 110 ? 25.137 -6.979 -7.758 1.00 75.56 110 ASP A C 1
ATOM 838 O O . ASP A 1 110 ? 24.598 -6.695 -8.830 1.00 75.56 110 ASP A O 1
ATOM 842 N N . GLY A 1 111 ? 25.496 -6.041 -6.882 1.00 73.31 111 GLY A N 1
ATOM 843 C CA . GLY A 1 111 ? 25.313 -4.622 -7.138 1.00 73.31 111 GLY A CA 1
ATOM 844 C C . GLY A 1 111 ? 25.655 -3.727 -5.947 1.00 73.31 111 GLY A C 1
ATOM 845 O O . GLY A 1 111 ? 25.968 -4.219 -4.860 1.00 73.31 111 GLY A O 1
ATOM 846 N N . PRO A 1 112 ? 25.578 -2.398 -6.132 1.00 69.31 112 PRO A N 1
ATOM 847 C CA . PRO A 1 112 ? 26.062 -1.393 -5.174 1.00 69.31 112 PRO A CA 1
ATOM 848 C C . PRO A 1 112 ? 25.380 -1.431 -3.793 1.00 69.31 112 PRO A C 1
ATOM 850 O O . PRO A 1 112 ? 25.885 -0.856 -2.829 1.00 69.31 112 PRO A O 1
ATOM 853 N N . TRP A 1 113 ? 24.252 -2.133 -3.656 1.00 74.81 113 TRP A N 1
ATOM 854 C CA . TRP A 1 113 ? 23.585 -2.361 -2.372 1.00 74.81 113 TRP A CA 1
ATOM 855 C C . TRP A 1 113 ? 24.369 -3.272 -1.420 1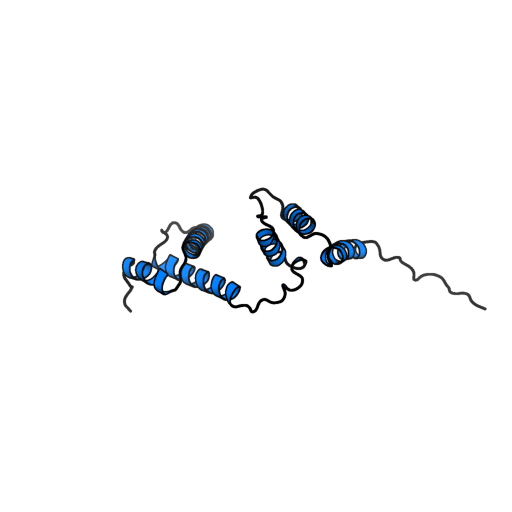.00 74.81 113 TRP A C 1
ATOM 857 O O . TRP A 1 113 ? 24.203 -3.153 -0.204 1.00 74.81 113 TRP A O 1
ATOM 867 N N . TRP A 1 114 ? 25.235 -4.150 -1.939 1.00 69.38 114 TRP A N 1
ATOM 868 C CA . TRP A 1 114 ? 26.127 -4.973 -1.118 1.00 69.38 114 TRP A CA 1
ATOM 869 C C . TRP A 1 114 ? 27.177 -4.127 -0.398 1.00 69.38 114 TRP A C 1
ATOM 871 O O . TRP A 1 114 ? 27.443 -4.347 0.786 1.00 69.38 114 TRP A O 1
ATOM 881 N N . ASP A 1 115 ? 27.728 -3.120 -1.077 1.00 64.94 115 ASP A N 1
ATOM 882 C CA . ASP A 1 115 ? 28.709 -2.208 -0.490 1.00 64.94 115 ASP A CA 1
ATOM 883 C C . ASP A 1 115 ? 28.088 -1.317 0.588 1.00 64.94 115 ASP A C 1
ATOM 885 O O . ASP A 1 115 ? 28.697 -1.113 1.636 1.00 64.94 115 ASP A O 1
ATOM 889 N N . ASP A 1 116 ? 26.860 -0.833 0.384 1.00 60.97 116 ASP A N 1
ATOM 890 C CA . ASP A 1 116 ? 26.144 -0.001 1.363 1.00 60.97 116 ASP A CA 1
ATOM 891 C C . ASP A 1 116 ? 25.758 -0.804 2.623 1.00 60.97 116 ASP A C 1
ATOM 893 O O . ASP A 1 116 ? 25.979 -0.353 3.751 1.00 60.97 116 ASP A O 1
ATOM 897 N N . HIS A 1 117 ? 25.295 -2.050 2.447 1.00 59.06 117 HIS A N 1
ATOM 898 C CA . HIS A 1 117 ? 25.008 -2.971 3.552 1.00 59.06 117 HIS A CA 1
ATOM 899 C C . HIS A 1 117 ? 26.266 -3.294 4.378 1.00 59.06 117 HIS A C 1
ATOM 901 O O . HIS A 1 117 ? 26.239 -3.238 5.608 1.00 59.06 117 HIS A O 1
ATOM 907 N N . ASN A 1 118 ? 27.393 -3.556 3.709 1.00 55.62 118 ASN A N 1
ATOM 908 C CA . ASN A 1 118 ? 28.674 -3.824 4.365 1.00 55.62 118 ASN A CA 1
ATOM 909 C C . ASN A 1 118 ? 29.314 -2.560 4.965 1.00 55.62 118 ASN A C 1
ATOM 911 O O . ASN A 1 118 ? 30.028 -2.646 5.966 1.00 55.62 118 ASN A O 1
ATOM 915 N N . ARG A 1 119 ? 29.059 -1.370 4.407 1.00 55.84 119 ARG A N 1
ATOM 916 C CA . ARG A 1 119 ? 29.550 -0.092 4.943 1.00 55.84 119 ARG A CA 1
ATOM 917 C C . ARG A 1 119 ? 28.930 0.235 6.298 1.00 55.84 119 ARG A C 1
ATOM 919 O O . ARG A 1 119 ? 29.653 0.692 7.181 1.00 55.84 119 ARG A O 1
ATOM 926 N N . ALA A 1 120 ? 27.634 -0.017 6.483 1.00 55.88 120 ALA A N 1
ATOM 927 C CA . ALA A 1 120 ? 26.969 0.176 7.774 1.00 55.88 120 ALA A CA 1
ATOM 928 C C . ALA A 1 120 ? 27.621 -0.670 8.884 1.00 55.88 120 ALA A C 1
ATOM 930 O O . ALA A 1 120 ? 27.857 -0.169 9.983 1.00 55.88 120 ALA A O 1
ATOM 931 N N . PHE A 1 121 ? 27.997 -1.911 8.558 1.00 51.50 121 PHE A N 1
ATOM 932 C CA . PHE A 1 121 ? 28.724 -2.812 9.455 1.00 51.50 121 PHE A CA 1
ATOM 933 C C . PHE A 1 121 ? 30.173 -2.352 9.708 1.00 51.50 121 PHE A C 1
ATOM 935 O O . PHE A 1 121 ? 30.647 -2.356 10.840 1.00 51.50 121 PHE A O 1
ATOM 942 N N . ARG A 1 122 ? 30.878 -1.871 8.673 1.00 54.56 122 ARG A N 1
ATOM 943 C CA . ARG A 1 122 ? 32.245 -1.322 8.804 1.00 54.56 122 ARG A CA 1
ATOM 944 C C . ARG A 1 122 ? 32.309 -0.045 9.656 1.00 54.56 122 ARG A C 1
ATOM 946 O O . ARG A 1 122 ? 33.309 0.171 10.327 1.00 54.56 122 ARG A O 1
ATOM 953 N N . ASN A 1 123 ? 31.252 0.769 9.671 1.00 52.41 123 ASN A N 1
ATOM 954 C CA . ASN A 1 123 ? 31.152 1.982 10.498 1.00 52.41 123 ASN A CA 1
ATOM 955 C C . ASN A 1 123 ? 30.745 1.722 11.964 1.00 52.41 123 ASN A C 1
ATOM 957 O O . ASN A 1 123 ? 30.684 2.669 12.743 1.00 52.41 123 ASN A O 1
ATOM 961 N N . THR A 1 124 ? 30.442 0.476 12.344 1.00 54.53 124 THR A N 1
ATOM 962 C CA . THR A 1 124 ? 30.039 0.097 13.714 1.00 54.53 124 THR A CA 1
ATOM 963 C C . THR A 1 124 ? 31.117 -0.681 14.486 1.00 54.53 124 THR A C 1
ATOM 965 O O . THR A 1 124 ? 30.866 -1.135 15.600 1.00 54.53 124 THR A O 1
ATOM 968 N N . GLY A 1 125 ? 32.335 -0.791 13.940 1.00 46.47 125 GLY A N 1
ATOM 969 C CA . GLY A 1 125 ? 33.534 -1.225 14.671 1.00 46.47 125 GLY A CA 1
ATOM 970 C C . GLY A 1 125 ? 34.230 -0.057 15.390 1.00 46.47 125 GLY A C 1
ATOM 971 O O . GLY A 1 125 ? 34.014 1.095 15.011 1.00 46.47 125 GLY A O 1
ATOM 972 N N . PRO A 1 126 ? 35.044 -0.317 16.435 1.00 48.75 126 PRO A N 1
ATOM 973 C CA . PRO A 1 126 ? 35.618 0.735 17.267 1.00 48.75 126 PRO A CA 1
ATOM 974 C C . PRO A 1 126 ? 36.473 1.674 16.417 1.00 48.75 126 PRO A C 1
ATOM 976 O O . PRO A 1 126 ? 37.272 1.224 15.596 1.00 48.75 126 PRO A O 1
ATOM 979 N N . VAL A 1 127 ? 36.328 2.983 16.639 1.00 51.19 127 VAL A N 1
ATOM 980 C CA . VAL A 1 127 ? 37.342 3.948 16.211 1.00 51.19 127 VAL A CA 1
ATOM 981 C C . VAL A 1 127 ? 38.686 3.435 16.723 1.00 51.19 127 VAL A C 1
ATOM 983 O O . VAL A 1 127 ? 38.862 3.254 17.929 1.00 51.19 127 VAL A O 1
ATOM 986 N N . SER A 1 128 ? 39.631 3.149 15.827 1.00 42.84 128 SER A N 1
ATOM 987 C CA . SER A 1 128 ? 41.012 2.983 16.263 1.00 42.84 128 SER A CA 1
ATOM 988 C C . SER A 1 128 ? 41.421 4.310 16.883 1.00 42.84 128 SER A C 1
ATOM 990 O O . SER A 1 128 ? 41.585 5.311 16.184 1.00 42.84 128 SER A O 1
ATOM 992 N N . ALA A 1 129 ? 41.533 4.317 18.209 1.00 47.19 129 ALA A N 1
ATOM 993 C CA . ALA A 1 129 ? 42.210 5.341 18.978 1.00 47.19 129 ALA A CA 1
ATOM 994 C C . ALA A 1 129 ? 43.683 5.361 18.542 1.00 47.19 129 ALA A C 1
ATOM 996 O O . ALA A 1 129 ? 44.542 4.729 19.143 1.00 47.19 129 ALA A O 1
ATOM 997 N N . GLY A 1 130 ? 43.952 6.041 17.432 1.00 43.28 130 GLY A N 1
ATOM 998 C CA . GLY A 1 130 ? 45.275 6.275 16.870 1.00 43.28 130 GLY A CA 1
ATOM 999 C C . GLY A 1 130 ? 45.605 7.759 16.925 1.00 43.28 130 GLY A C 1
ATOM 1000 O O . GLY A 1 130 ? 45.896 8.379 15.911 1.00 43.28 130 GLY A O 1
ATOM 1001 N N . SER A 1 131 ? 45.473 8.366 18.099 1.00 50.88 131 SER A N 1
ATOM 1002 C CA . SER A 1 131 ? 46.025 9.693 18.380 1.00 50.88 131 SER A CA 1
ATOM 1003 C C . SER A 1 131 ? 46.590 9.719 19.785 1.00 50.88 131 SER A C 1
ATOM 1005 O O . SER A 1 131 ? 46.169 10.538 20.579 1.00 50.88 131 SER A O 1
ATOM 1007 N N . PHE A 1 132 ? 47.526 8.825 20.099 1.00 48.16 132 PHE A N 1
ATOM 1008 C CA . PHE A 1 132 ? 48.487 9.055 21.174 1.00 48.16 132 PHE A CA 1
ATOM 1009 C C . PHE A 1 132 ? 49.783 8.311 20.847 1.00 48.16 132 PHE A C 1
ATOM 1011 O O . PHE A 1 132 ? 49.801 7.085 20.852 1.00 48.16 132 PHE A O 1
ATOM 1018 N N . LEU A 1 133 ? 50.835 9.102 20.606 1.00 50.22 133 LEU A N 1
ATOM 1019 C CA . LEU A 1 133 ? 52.270 8.796 20.684 1.00 50.22 133 LEU A CA 1
ATOM 1020 C C . LEU A 1 133 ? 53.046 8.834 19.353 1.00 50.22 133 LEU A C 1
ATOM 1022 O O . LEU A 1 133 ? 53.433 7.806 18.821 1.00 50.22 133 LEU A O 1
ATOM 1026 N N . GLU A 1 134 ? 53.378 10.045 18.896 1.00 39.34 134 GLU A N 1
ATOM 1027 C CA . GLU A 1 134 ? 54.721 10.310 18.355 1.00 39.34 134 GLU A CA 1
ATOM 1028 C C . GLU A 1 134 ? 55.116 11.766 18.650 1.00 39.34 134 GLU A C 1
ATOM 1030 O O . GLU A 1 134 ? 55.195 12.627 17.782 1.00 39.34 134 GLU A O 1
ATOM 1035 N N . SER A 1 135 ? 55.334 12.050 19.936 1.00 47.75 135 SER A N 1
ATOM 1036 C CA . SER A 1 135 ? 56.313 13.059 20.332 1.00 47.75 135 SER A CA 1
ATOM 1037 C C . SER A 1 135 ? 57.641 12.325 20.456 1.00 47.75 135 SER A C 1
ATOM 1039 O O . SER A 1 135 ? 57.823 11.621 21.446 1.00 47.75 135 SER A O 1
ATOM 1041 N N . SER A 1 136 ? 58.516 12.428 19.454 1.00 45.50 136 SER A N 1
ATOM 1042 C CA . SER A 1 136 ? 59.987 12.413 19.578 1.00 45.50 136 SER A CA 1
ATOM 1043 C C . SER A 1 136 ? 60.613 12.347 18.187 1.00 45.50 136 SER A C 1
ATOM 1045 O O . SER A 1 136 ? 60.796 11.268 17.629 1.00 45.50 136 SER A O 1
ATOM 1047 N N . GLN A 1 137 ? 60.995 13.501 17.647 1.00 47.12 137 GLN A N 1
ATOM 1048 C CA . GLN A 1 137 ? 62.050 13.544 16.643 1.00 47.12 137 GLN A CA 1
ATOM 1049 C C . GLN A 1 137 ? 62.948 14.757 16.916 1.00 47.12 137 GLN A C 1
ATOM 1051 O O . GLN A 1 137 ? 62.481 15.893 16.843 1.00 47.12 137 GLN A O 1
ATOM 1056 N N . CYS A 1 138 ? 64.209 14.419 17.225 1.00 43.22 138 CYS A N 1
ATOM 1057 C CA . CYS A 1 138 ? 65.425 15.230 17.382 1.00 43.22 138 CYS A CA 1
ATOM 1058 C C . CYS A 1 138 ? 65.558 16.116 18.630 1.00 43.22 138 CYS A C 1
ATOM 1060 O O . CYS A 1 138 ? 64.890 17.166 18.718 1.00 43.22 138 CYS A O 1
#

pLDDT: mean 74.46, std 16.13, range [37.72, 90.25]

Secondary structure (DSSP, 8-state):
-----HHHHHHHHHHTT--HHHHHHHHHHHHHHHHHTT--S---HHHHHHHHHHHHHHHHHHHSS-----TTGGGSHHHHHHHHHHTT----TT--HHHHHHHHHHHH-SSTHHHHHHHHHHTTSPP----S------

Foldseek 3Di:
DDDPDLVRLVVCQVVLVQDPVLLVVLVVVQVVVCVVVVHPDDDGSVSSSVSSVVSSVVVVVVVPDPPPVCVPLLVDLVSLQVLCVVLVHHADPPHDSVNSSVVSVVSVPDDPSVVVVVVVVVVPDDDPPPPDDDDDDD

Organism: NCBI:txid101571

Sequence (138 aa):
MSVASSDECVASWPLRGATREDVLTAVATARQRRAKDGSTQPINVGFLDRILSDAIAARSANAGGTPRVAGDWWRSWAGIVERGRQLGHEQGPDEHAFEFKLRVFRAAGDGPWWDDHNRAFRNTGPVSAGSFLESSQC

Radius of gyration: 24.81 Å; chains: 1; bounding box: 94×35×35 Å